Protein AF-A0A821GGR5-F1 (afdb_monomer)

Foldseek 3Di:
DDDDDDDDDDDDDDDDDDDPPPPPVPPQAEDEPDDPVNQVPWDKDLDDDPVCQVQWDWHQYNNGTITTGNDDDDDD

pLDDT: mean 72.62, std 16.88, range [41.75, 94.94]

Radius of gyration: 26.73 Å; Cα contacts (8 Å, |Δi|>4): 61; chains: 1; bounding box: 60×71×33 Å

Organism: NCBI:txid392032

Structure (mmCIF, N/CA/C/O backbone):
data_AF-A0A821GGR5-F1
#
_entry.id   AF-A0A821GGR5-F1
#
loop_
_atom_site.group_PDB
_atom_site.id
_atom_site.type_symbol
_atom_site.label_atom_id
_atom_site.label_alt_id
_atom_site.label_comp_id
_atom_site.label_asym_id
_atom_site.label_entity_id
_atom_site.label_seq_id
_atom_site.pdbx_PDB_ins_code
_atom_site.Cartn_x
_atom_site.Cartn_y
_atom_site.Cartn_z
_atom_site.occupancy
_atom_site.B_iso_or_equiv
_atom_site.auth_seq_id
_atom_site.auth_comp_id
_atom_site.auth_asym_id
_atom_site.auth_atom_id
_atom_site.pdbx_PDB_model_num
ATOM 1 N N . SER A 1 1 ? 43.080 65.244 -16.528 1.00 41.75 1 SER A N 1
ATOM 2 C CA . SER A 1 1 ? 42.960 63.887 -17.071 1.00 41.75 1 SER A CA 1
ATOM 3 C C . SER A 1 1 ? 43.630 62.946 -16.089 1.00 41.75 1 SER A C 1
ATOM 5 O O . SER A 1 1 ? 44.734 62.491 -16.346 1.00 41.75 1 SER A O 1
ATOM 7 N N . ASP A 1 2 ? 43.197 62.917 -14.834 1.00 51.78 2 ASP A N 1
ATOM 8 C CA . ASP A 1 2 ? 41.904 62.470 -14.273 1.00 51.78 2 ASP A CA 1
ATOM 9 C C . ASP A 1 2 ? 42.153 61.117 -13.610 1.00 51.78 2 ASP A C 1
ATOM 11 O O . ASP A 1 2 ? 42.359 60.104 -14.277 1.00 51.78 2 ASP A O 1
ATOM 15 N N . ASP A 1 3 ? 42.240 61.186 -12.283 1.00 56.75 3 ASP A N 1
ATOM 16 C CA . ASP A 1 3 ? 42.006 60.112 -11.329 1.00 56.75 3 ASP A CA 1
ATOM 17 C C . ASP A 1 3 ? 40.772 59.291 -11.700 1.00 56.75 3 ASP A C 1
ATOM 19 O O . ASP A 1 3 ? 39.740 59.899 -11.932 1.00 56.75 3 ASP A O 1
ATOM 23 N N . GLU A 1 4 ? 40.841 57.958 -11.618 1.00 59.38 4 GLU A N 1
ATOM 24 C CA . GLU A 1 4 ? 39.741 57.136 -11.084 1.00 59.38 4 GLU A CA 1
ATOM 25 C C . GLU A 1 4 ? 40.307 55.842 -10.464 1.00 59.38 4 GLU A C 1
ATOM 27 O O . GLU A 1 4 ? 40.759 54.922 -11.149 1.00 59.38 4 GLU A O 1
ATOM 32 N N . GLN A 1 5 ? 40.297 55.782 -9.128 1.00 55.06 5 GLN A N 1
ATOM 33 C CA . GLN A 1 5 ? 40.354 54.538 -8.359 1.00 55.06 5 GLN A CA 1
ATOM 34 C C . GLN A 1 5 ? 39.023 53.797 -8.533 1.00 55.06 5 GLN A C 1
ATOM 36 O O . GLN A 1 5 ? 37.964 54.387 -8.343 1.00 55.06 5 GLN A O 1
ATOM 41 N N . SER A 1 6 ? 39.064 52.493 -8.812 1.00 56.31 6 SER A N 1
ATOM 42 C CA . SER A 1 6 ? 37.883 51.631 -8.720 1.00 56.31 6 SER A CA 1
ATOM 43 C C . SER A 1 6 ? 38.208 50.411 -7.863 1.00 56.31 6 SER A C 1
ATOM 45 O O . SER A 1 6 ? 38.939 49.511 -8.273 1.00 56.31 6 SER A O 1
ATOM 47 N N . SER A 1 7 ? 37.704 50.446 -6.631 1.00 58.66 7 SER A N 1
ATOM 48 C CA . SER A 1 7 ? 37.639 49.341 -5.680 1.00 58.66 7 SER A CA 1
ATOM 49 C C . SER A 1 7 ? 36.423 48.473 -6.004 1.00 58.66 7 SER A C 1
ATOM 51 O O . SER A 1 7 ? 35.288 48.938 -5.886 1.00 58.66 7 SER A O 1
ATOM 53 N N . TYR A 1 8 ? 36.642 47.217 -6.380 1.00 68.19 8 TYR A N 1
ATOM 54 C CA . TYR A 1 8 ? 35.582 46.209 -6.449 1.00 68.19 8 TYR A CA 1
ATOM 55 C C . TYR A 1 8 ? 35.690 45.304 -5.222 1.00 68.19 8 TYR A C 1
ATOM 57 O O . TYR A 1 8 ? 36.331 44.256 -5.252 1.00 68.19 8 TYR A O 1
ATOM 65 N N . ASP A 1 9 ? 35.054 45.739 -4.137 1.00 55.75 9 ASP A N 1
ATOM 66 C CA . ASP A 1 9 ? 34.567 44.840 -3.098 1.00 55.75 9 ASP A CA 1
ATOM 67 C C . ASP A 1 9 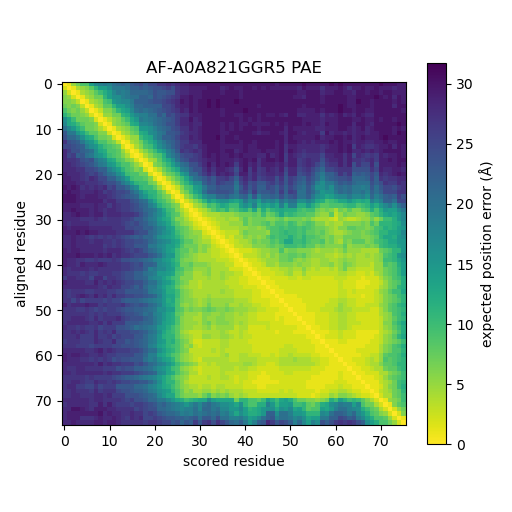? 33.251 44.231 -3.593 1.00 55.75 9 ASP A C 1
ATOM 69 O O . ASP A 1 9 ? 32.261 44.933 -3.800 1.00 55.75 9 ASP A O 1
ATOM 73 N N . ALA A 1 10 ? 33.249 42.917 -3.795 1.00 62.22 10 ALA A N 1
ATOM 74 C CA . ALA A 1 10 ? 32.035 42.133 -3.965 1.00 62.22 10 ALA A CA 1
ATOM 75 C C . ALA A 1 10 ? 32.069 40.962 -2.980 1.00 62.22 10 ALA A C 1
ATOM 77 O O . ALA A 1 10 ? 32.425 39.833 -3.312 1.00 62.22 10 ALA A O 1
ATOM 78 N N . ASP A 1 11 ? 31.709 41.284 -1.740 1.00 61.31 11 ASP A N 1
ATOM 79 C CA . ASP A 1 11 ? 31.116 40.353 -0.790 1.00 61.31 11 ASP A CA 1
ATOM 80 C C . ASP A 1 11 ? 29.708 39.985 -1.280 1.00 61.31 11 ASP A C 1
ATOM 82 O O . ASP A 1 11 ? 28.789 40.803 -1.226 1.00 61.31 11 ASP A O 1
ATOM 86 N N . TYR A 1 12 ? 29.534 38.758 -1.773 1.00 60.75 12 TYR A N 1
ATOM 87 C CA . TYR A 1 12 ? 28.267 38.059 -1.601 1.00 60.75 12 TYR A CA 1
ATOM 88 C C . TYR A 1 12 ? 28.463 36.545 -1.667 1.00 60.75 12 TYR A C 1
ATOM 90 O O . TYR A 1 12 ? 28.633 35.951 -2.728 1.00 60.75 12 TYR A O 1
ATOM 98 N N . GLY A 1 13 ? 28.321 35.923 -0.501 1.00 52.44 13 GLY A N 1
ATOM 99 C CA . GLY A 1 13 ? 27.280 34.910 -0.389 1.00 52.44 13 GLY A CA 1
ATOM 100 C C . GLY A 1 13 ? 27.690 33.475 -0.690 1.00 52.44 13 GLY A C 1
ATOM 101 O O . GLY A 1 13 ? 27.434 32.949 -1.762 1.00 52.44 13 GLY A O 1
ATOM 102 N N . SER A 1 14 ? 28.135 32.820 0.380 1.00 54.41 14 SER A N 1
ATOM 103 C CA . SER A 1 14 ? 27.588 31.538 0.833 1.00 54.41 14 SER A CA 1
ATOM 104 C C . SER A 1 14 ? 27.763 30.320 -0.083 1.00 54.41 14 SER A C 1
ATOM 106 O O . SER A 1 14 ? 26.998 30.046 -1.003 1.00 54.41 14 SER A O 1
ATOM 108 N N . THR A 1 15 ? 28.742 29.505 0.299 1.00 54.91 15 THR A N 1
ATOM 109 C CA . THR A 1 15 ? 28.779 28.059 0.098 1.00 54.91 15 THR A CA 1
ATOM 110 C C . THR A 1 15 ? 27.395 27.448 0.358 1.00 54.91 15 THR A C 1
ATOM 112 O O . THR A 1 15 ? 26.980 27.333 1.509 1.00 54.91 15 THR A O 1
ATOM 115 N N . LEU A 1 16 ? 26.693 27.021 -0.689 1.00 61.50 16 LEU A N 1
ATOM 116 C CA . LEU A 1 16 ? 25.581 26.081 -0.557 1.00 61.50 16 LEU A CA 1
ATOM 117 C C . LEU A 1 16 ? 26.116 24.667 -0.811 1.00 61.50 16 LEU A C 1
ATOM 119 O O . LEU A 1 16 ? 26.324 24.296 -1.967 1.00 61.50 16 LEU A O 1
ATOM 123 N N . PRO A 1 17 ? 26.368 23.857 0.231 1.00 60.66 17 PRO A N 1
ATOM 124 C CA . PRO A 1 17 ? 26.306 22.419 0.104 1.00 60.66 17 PRO A CA 1
ATOM 125 C C . PRO A 1 17 ? 24.858 21.976 0.341 1.00 60.66 17 PRO A C 1
ATOM 127 O O . PRO A 1 17 ? 24.206 22.413 1.290 1.00 60.66 17 PRO A O 1
ATOM 130 N N . GLY A 1 18 ? 24.384 21.053 -0.481 1.00 42.72 18 GLY A N 1
ATOM 131 C CA . GLY A 1 18 ? 23.123 20.358 -0.249 1.00 42.72 18 GLY A CA 1
ATOM 132 C C . GLY A 1 18 ? 22.031 20.798 -1.218 1.00 42.72 18 GLY A C 1
ATOM 133 O O . GLY A 1 18 ? 21.913 21.960 -1.576 1.00 42.72 18 GLY A O 1
ATOM 134 N N . SER A 1 19 ? 21.196 19.906 -1.708 1.00 48.19 19 SER A N 1
ATOM 135 C CA . SER A 1 19 ? 21.077 18.477 -1.469 1.00 48.19 19 SER A CA 1
ATOM 136 C C . SER A 1 19 ? 20.427 17.923 -2.718 1.00 48.19 19 SER A C 1
ATOM 138 O O . SER A 1 19 ? 19.536 18.568 -3.273 1.00 48.19 19 SER A O 1
ATOM 140 N N . ASP A 1 20 ? 20.840 16.724 -3.105 1.00 51.97 20 ASP A N 1
ATOM 141 C CA . ASP A 1 20 ? 20.004 15.793 -3.846 1.00 51.97 20 ASP A CA 1
ATOM 142 C C . ASP A 1 20 ? 18.661 15.664 -3.110 1.00 51.97 20 ASP A C 1
ATOM 144 O O . ASP A 1 20 ? 18.514 14.891 -2.168 1.00 51.97 20 ASP A O 1
ATOM 148 N N . ASN A 1 21 ? 17.695 16.494 -3.479 1.00 45.41 21 ASN A N 1
ATOM 149 C CA . ASN A 1 21 ? 16.294 16.187 -3.278 1.00 45.41 21 ASN A CA 1
ATOM 150 C C . ASN A 1 21 ? 15.806 15.755 -4.649 1.00 45.41 21 ASN A C 1
ATOM 152 O O . ASN A 1 21 ? 15.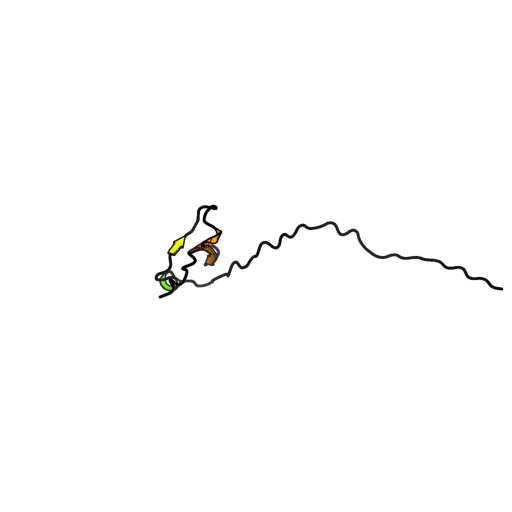213 16.534 -5.393 1.00 45.41 21 ASN A O 1
ATOM 156 N N . ASP A 1 22 ? 16.098 14.494 -4.975 1.00 50.84 22 ASP A N 1
ATOM 157 C CA . ASP A 1 22 ? 15.126 13.705 -5.712 1.00 50.84 22 AS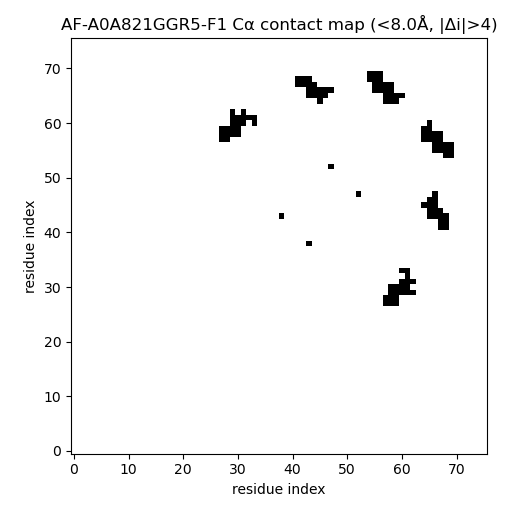P A CA 1
ATOM 158 C C . ASP A 1 22 ? 13.796 13.936 -4.994 1.00 50.84 22 ASP A C 1
ATOM 160 O O . ASP A 1 22 ? 13.635 13.571 -3.827 1.00 50.84 22 ASP A O 1
ATOM 164 N N . GLU A 1 23 ? 12.900 14.666 -5.648 1.00 47.91 23 GLU A N 1
ATOM 165 C CA . GLU A 1 23 ? 11.531 14.865 -5.206 1.00 47.91 23 GLU A CA 1
ATOM 166 C C . GLU A 1 23 ? 10.874 13.481 -5.144 1.00 47.91 23 GLU A C 1
ATOM 168 O O . GLU A 1 23 ? 10.259 13.002 -6.096 1.00 47.91 23 GLU A O 1
ATOM 173 N N . ASP A 1 24 ? 11.062 12.794 -4.017 1.00 50.59 24 ASP A N 1
ATOM 174 C CA . ASP A 1 24 ? 10.263 11.653 -3.615 1.00 50.59 24 ASP A CA 1
ATOM 175 C C . ASP A 1 24 ? 8.845 12.214 -3.532 1.00 50.59 24 ASP A C 1
ATOM 177 O O . ASP A 1 24 ? 8.526 13.001 -2.636 1.00 50.59 24 ASP A O 1
ATOM 181 N N . ILE A 1 25 ? 8.049 11.931 -4.566 1.00 49.12 25 ILE A N 1
ATOM 182 C CA . ILE A 1 25 ? 6.659 12.353 -4.711 1.00 49.12 25 ILE A CA 1
ATOM 183 C C . ILE A 1 25 ? 5.911 11.848 -3.475 1.00 49.12 25 ILE A C 1
ATOM 185 O O . ILE A 1 25 ? 5.378 10.739 -3.423 1.00 49.12 25 ILE A O 1
ATOM 189 N N . SER A 1 26 ? 5.904 12.682 -2.442 1.00 50.66 26 SER A N 1
ATOM 190 C CA . SER A 1 26 ? 5.221 12.478 -1.178 1.00 50.66 26 SER A CA 1
ATOM 191 C C . SER A 1 26 ? 3.743 12.840 -1.347 1.00 50.66 26 SER A C 1
ATOM 193 O O . SER A 1 26 ? 3.177 13.572 -0.541 1.00 50.66 26 SER A O 1
ATOM 195 N N . ASP A 1 27 ? 3.081 12.287 -2.364 1.00 57.12 27 ASP A N 1
ATOM 196 C CA . ASP A 1 27 ? 1.614 12.268 -2.464 1.00 57.12 27 ASP A CA 1
ATOM 197 C C . ASP A 1 27 ? 1.052 11.103 -1.632 1.00 57.12 27 ASP A C 1
ATOM 199 O O . ASP A 1 27 ? 0.231 10.297 -2.073 1.00 57.12 27 ASP A O 1
ATOM 203 N N . SER A 1 28 ? 1.538 10.953 -0.397 1.00 60.59 28 SER A N 1
ATOM 204 C CA . SER A 1 28 ? 0.960 9.996 0.543 1.00 60.59 28 SER A CA 1
ATOM 205 C C . SER A 1 28 ? -0.245 10.671 1.188 1.00 60.59 28 SER A C 1
ATOM 207 O O . SER A 1 28 ? -0.124 11.288 2.248 1.00 60.59 28 SER A O 1
ATOM 209 N N . GLU A 1 29 ? -1.407 10.585 0.536 1.00 71.62 29 GLU A N 1
ATOM 210 C CA . GLU A 1 29 ? -2.647 11.122 1.098 1.00 71.62 29 GLU A CA 1
ATOM 211 C C . GLU A 1 29 ? -2.892 10.516 2.487 1.00 71.62 29 GLU A C 1
ATOM 213 O O . GLU A 1 29 ? -2.933 9.292 2.675 1.00 71.62 29 GLU A O 1
ATOM 218 N N . CYS A 1 30 ? -2.997 11.395 3.485 1.00 78.06 30 CYS A N 1
ATOM 219 C CA . CYS A 1 30 ? -3.186 11.017 4.876 1.00 78.06 30 CYS A CA 1
ATOM 220 C C . CYS A 1 30 ? -4.676 11.042 5.207 1.00 78.06 30 CYS A C 1
ATOM 222 O O . CYS A 1 30 ? -5.286 12.101 5.361 1.00 78.06 30 CYS A O 1
ATOM 224 N N . LEU A 1 31 ? -5.262 9.856 5.323 1.00 80.69 31 LEU A N 1
ATOM 225 C CA . LEU A 1 31 ? -6.668 9.676 5.640 1.00 80.69 31 LEU A CA 1
ATOM 226 C C . LEU A 1 31 ? -6.815 9.376 7.140 1.00 80.69 31 LEU A C 1
ATOM 228 O O . LEU A 1 31 ? -6.339 8.354 7.650 1.00 80.69 31 LEU A O 1
ATOM 232 N N . SER A 1 32 ? -7.491 10.279 7.853 1.00 79.31 32 SER A N 1
ATOM 233 C CA . SER A 1 32 ? -7.811 10.147 9.280 1.00 79.31 32 SER A CA 1
ATOM 234 C C . SER A 1 32 ? -9.265 9.711 9.493 1.00 79.31 32 SER A C 1
ATOM 236 O O . SER A 1 32 ? -10.121 9.933 8.639 1.00 79.31 32 SER A O 1
ATOM 238 N N . ASN A 1 33 ? -9.546 9.074 10.636 1.00 78.88 33 ASN A N 1
ATOM 239 C CA . ASN A 1 33 ? -10.881 8.582 11.019 1.00 78.88 33 ASN A CA 1
ATOM 240 C C . ASN A 1 33 ? -11.486 7.578 10.028 1.00 78.88 33 ASN A C 1
ATOM 242 O O . ASN A 1 33 ? -12.702 7.516 9.830 1.00 78.88 33 ASN A O 1
ATOM 246 N N . VAL A 1 34 ? -10.628 6.775 9.401 1.00 82.06 34 VAL A N 1
ATOM 247 C CA . VAL A 1 34 ? -11.057 5.848 8.362 1.00 82.06 34 VAL A CA 1
ATOM 248 C C . VAL A 1 34 ? -11.525 4.522 8.940 1.00 82.06 34 VAL A C 1
ATOM 250 O O . VAL A 1 34 ? -10.859 3.877 9.752 1.00 82.06 34 VAL A O 1
ATOM 253 N N . ASN A 1 35 ? -12.700 4.160 8.450 1.00 78.56 35 ASN A N 1
ATOM 254 C CA . ASN A 1 35 ? -13.460 2.941 8.589 1.00 78.56 35 ASN A CA 1
ATOM 255 C C . ASN A 1 35 ? -12.993 1.692 7.821 1.00 78.56 35 ASN A C 1
ATOM 257 O O . ASN A 1 35 ? -12.621 1.841 6.660 1.00 78.56 35 ASN A O 1
ATOM 261 N N . ASN A 1 36 ? -13.222 0.462 8.303 1.00 70.62 36 ASN A N 1
ATOM 262 C CA . ASN A 1 36 ? -13.259 -0.700 7.392 1.00 70.62 36 ASN A CA 1
ATOM 263 C C . ASN A 1 36 ? -14.361 -0.555 6.320 1.00 70.62 36 ASN A C 1
ATOM 265 O O . ASN A 1 36 ? -14.225 -1.079 5.215 1.00 70.62 36 ASN A O 1
ATOM 269 N N . SER A 1 37 ? -15.444 0.178 6.608 1.00 81.31 37 SER A N 1
ATOM 270 C CA . SER A 1 37 ? -16.504 0.452 5.635 1.00 81.31 37 SER A CA 1
ATOM 271 C C . SER A 1 37 ? -16.093 1.455 4.559 1.00 81.31 37 SER A C 1
ATOM 273 O O . SER A 1 37 ? -16.677 1.433 3.479 1.00 81.31 37 SER A O 1
ATOM 275 N N . THR A 1 38 ? -15.110 2.323 4.827 1.00 80.19 38 THR A N 1
ATOM 276 C CA . THR A 1 38 ? -14.666 3.374 3.894 1.00 80.19 38 THR A CA 1
ATOM 277 C C . THR A 1 38 ? -14.098 2.788 2.606 1.00 80.19 38 THR A C 1
ATOM 279 O O . THR A 1 38 ? -14.251 3.373 1.542 1.00 80.19 38 THR A O 1
ATOM 282 N N . P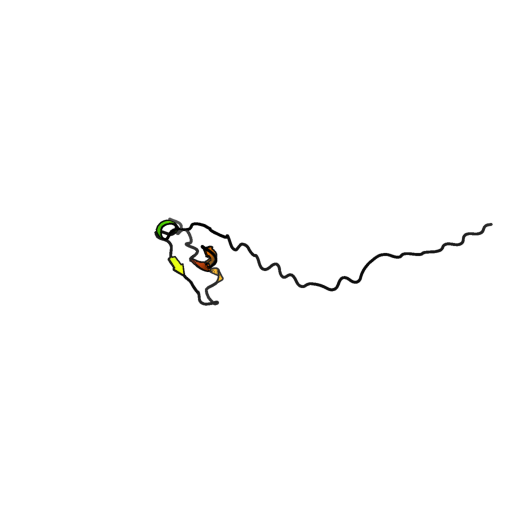HE A 1 39 ? -13.511 1.596 2.686 1.00 81.50 39 PHE A N 1
ATOM 283 C CA . PHE A 1 39 ? -12.897 0.911 1.551 1.00 81.50 39 PHE A CA 1
ATOM 284 C C . PHE A 1 39 ? -13.672 -0.334 1.121 1.00 81.50 39 PHE A C 1
ATOM 286 O O . PHE A 1 39 ? -13.107 -1.272 0.552 1.00 81.50 39 PHE A O 1
ATOM 293 N N . ARG A 1 40 ? -14.976 -0.387 1.412 1.00 81.69 40 ARG A N 1
ATOM 294 C CA . ARG A 1 40 ? -15.804 -1.538 1.052 1.00 81.69 40 ARG A CA 1
ATOM 295 C C . ARG A 1 40 ? -15.758 -1.765 -0.465 1.00 81.69 40 ARG A C 1
ATOM 297 O O . ARG A 1 40 ? -16.119 -0.891 -1.240 1.00 81.69 40 ARG A O 1
ATOM 304 N N . GLY A 1 41 ? -15.343 -2.964 -0.875 1.00 81.19 41 GLY A N 1
ATOM 305 C CA . GLY A 1 41 ? -15.190 -3.335 -2.289 1.00 81.19 41 GLY A CA 1
ATOM 306 C C . GLY A 1 41 ? -13.805 -3.047 -2.877 1.00 81.19 41 GLY A C 1
ATOM 307 O O . GLY A 1 41 ? -13.518 -3.490 -3.988 1.00 81.19 41 GLY A O 1
ATOM 308 N N . MET A 1 42 ? -12.920 -2.383 -2.130 1.00 83.75 42 MET A N 1
ATOM 309 C CA . MET A 1 42 ? -11.529 -2.156 -2.516 1.00 83.75 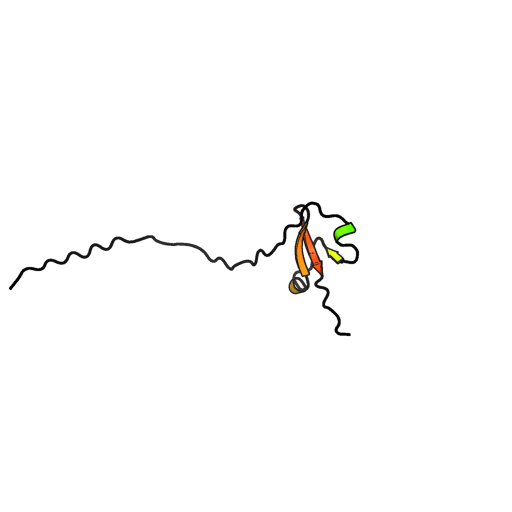42 MET A CA 1
ATOM 310 C C . MET A 1 42 ? -10.612 -3.204 -1.882 1.00 83.75 42 MET A C 1
ATOM 312 O O . MET A 1 42 ? -10.869 -3.709 -0.789 1.00 83.75 42 MET A O 1
ATOM 316 N N . ARG A 1 43 ? -9.514 -3.530 -2.570 1.00 85.38 43 ARG A N 1
ATOM 317 C CA . ARG A 1 43 ? -8.454 -4.384 -2.020 1.00 85.38 43 ARG A CA 1
ATOM 318 C C . ARG A 1 43 ? -7.343 -3.509 -1.456 1.00 85.38 43 ARG A C 1
ATOM 320 O O . ARG A 1 43 ? -6.735 -2.738 -2.200 1.00 85.38 43 ARG A O 1
ATOM 327 N N . ILE A 1 44 ? -7.105 -3.657 -0.156 1.00 87.75 44 ILE A N 1
ATOM 328 C CA . ILE A 1 44 ? -6.093 -2.924 0.601 1.00 87.75 44 ILE A CA 1
ATOM 329 C C . ILE A 1 44 ? -5.115 -3.906 1.215 1.00 87.75 44 ILE A C 1
ATOM 331 O O . ILE A 1 44 ? -5.518 -4.943 1.739 1.00 87.75 44 ILE A O 1
ATOM 335 N N . TYR A 1 45 ? -3.837 -3.552 1.151 1.00 90.50 45 TYR A N 1
ATOM 336 C CA . TYR A 1 45 ? -2.745 -4.385 1.625 1.00 90.50 45 TYR A CA 1
ATOM 337 C C . TYR A 1 45 ? -1.824 -3.601 2.558 1.00 90.50 45 TYR A C 1
ATOM 339 O O . TYR A 1 45 ? -1.599 -2.409 2.356 1.00 90.50 45 TYR A O 1
ATOM 347 N N . ASP A 1 46 ? -1.252 -4.286 3.547 1.00 92.12 46 ASP A N 1
ATOM 348 C CA . ASP A 1 46 ? -0.230 -3.723 4.443 1.00 92.12 46 ASP A CA 1
ATOM 349 C C . ASP A 1 46 ? 1.155 -3.680 3.785 1.00 92.12 46 ASP A C 1
ATOM 351 O O . ASP A 1 46 ? 2.009 -2.872 4.138 1.00 92.12 46 ASP A O 1
ATOM 355 N N . SER A 1 47 ? 1.385 -4.562 2.812 1.00 93.56 47 SER A N 1
ATOM 356 C CA . SER A 1 47 ? 2.626 -4.654 2.050 1.00 93.56 47 SER A CA 1
ATOM 357 C C . SER A 1 47 ? 2.358 -5.202 0.653 1.00 93.56 47 SER A C 1
ATOM 359 O O . SER A 1 47 ? 1.388 -5.926 0.423 1.00 93.56 47 SER A O 1
ATOM 361 N N . ILE A 1 48 ? 3.235 -4.857 -0.285 1.00 93.81 48 ILE A N 1
ATOM 362 C CA . ILE A 1 48 ? 3.200 -5.331 -1.667 1.00 93.81 48 ILE A CA 1
ATOM 363 C C . ILE A 1 48 ? 4.611 -5.694 -2.116 1.00 93.81 48 ILE A C 1
ATOM 365 O O . ILE A 1 48 ? 5.602 -5.223 -1.558 1.00 93.81 48 ILE A O 1
ATOM 369 N N . LYS A 1 49 ? 4.714 -6.531 -3.150 1.00 94.12 49 LYS A N 1
ATOM 370 C CA . LYS A 1 49 ? 6.011 -6.821 -3.766 1.00 94.12 49 LYS A CA 1
ATOM 371 C C . LYS A 1 49 ? 6.511 -5.569 -4.503 1.00 94.12 49 LYS A C 1
ATOM 373 O O . LYS A 1 49 ? 5.715 -4.964 -5.223 1.00 94.12 49 LYS A 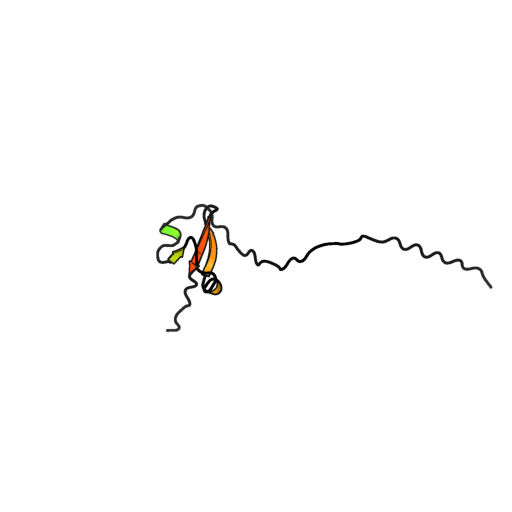O 1
ATOM 378 N N . PRO A 1 50 ? 7.810 -5.221 -4.422 1.00 92.81 50 PRO A N 1
ATOM 379 C CA . PRO A 1 50 ? 8.355 -4.060 -5.133 1.00 92.81 50 PRO A CA 1
ATOM 380 C C . PRO A 1 50 ? 8.090 -4.100 -6.644 1.00 92.81 50 PRO A C 1
ATOM 382 O O . PRO A 1 50 ? 7.798 -3.078 -7.253 1.00 92.81 50 PRO A O 1
ATOM 385 N N . SER A 1 51 ? 8.088 -5.300 -7.236 1.00 94.94 51 SER A N 1
ATOM 386 C CA . SER A 1 51 ? 7.842 -5.512 -8.667 1.00 94.94 51 SER A CA 1
ATOM 387 C C . SER A 1 51 ? 6.464 -5.056 -9.157 1.00 94.94 51 SER A C 1
ATOM 389 O O . SER A 1 51 ? 6.278 -4.881 -10.358 1.00 94.94 51 SER A O 1
ATOM 391 N N . VAL A 1 52 ? 5.496 -4.869 -8.257 1.00 90.00 52 VAL A N 1
ATOM 392 C CA . VAL A 1 52 ? 4.138 -4.420 -8.597 1.00 90.00 52 VAL A CA 1
ATOM 393 C C . VAL A 1 52 ? 3.805 -3.053 -8.004 1.00 90.00 52 VAL A C 1
ATOM 395 O O . VAL A 1 52 ? 2.656 -2.639 -8.087 1.00 90.00 52 VAL A O 1
ATOM 398 N N . ALA A 1 53 ? 4.776 -2.329 -7.432 1.00 90.19 53 ALA A N 1
ATOM 399 C CA . ALA A 1 53 ? 4.542 -1.062 -6.729 1.00 90.19 53 ALA A CA 1
ATOM 400 C C . ALA A 1 53 ? 3.777 -0.026 -7.569 1.00 90.19 53 ALA A C 1
ATOM 402 O O . ALA A 1 53 ? 2.835 0.598 -7.086 1.00 90.19 53 ALA A O 1
ATOM 403 N N . GLN A 1 54 ? 4.102 0.073 -8.859 1.00 89.38 54 GLN A N 1
ATOM 404 C CA . GLN A 1 54 ? 3.445 0.976 -9.808 1.00 89.38 54 GLN A CA 1
ATOM 405 C C . GLN A 1 54 ? 1.937 0.727 -9.987 1.00 89.38 54 GLN A C 1
ATOM 407 O O . GLN A 1 54 ? 1.212 1.635 -10.395 1.00 89.38 54 GLN A O 1
ATOM 412 N N . SER A 1 55 ? 1.446 -0.472 -9.665 1.00 90.12 55 SER A N 1
ATOM 413 C CA . SER A 1 55 ? 0.029 -0.846 -9.751 1.00 90.12 55 SER A CA 1
ATOM 414 C C . SER A 1 55 ? -0.775 -0.465 -8.504 1.00 90.12 55 SER A C 1
ATOM 416 O O . SER A 1 55 ? -1.966 -0.764 -8.442 1.00 90.12 55 SER A O 1
ATOM 418 N N . TYR A 1 56 ? -0.156 0.181 -7.511 1.00 91.12 56 TYR A N 1
ATOM 419 C CA . TYR A 1 56 ? -0.801 0.549 -6.252 1.00 91.12 56 TYR A CA 1
ATOM 420 C C . TYR A 1 56 ? -0.634 2.036 -5.939 1.00 91.12 56 TYR A C 1
ATOM 422 O O . TYR A 1 56 ? 0.359 2.659 -6.313 1.00 91.12 56 TYR A O 1
ATOM 430 N N . PHE A 1 57 ? -1.616 2.602 -5.245 1.00 89.75 57 PHE A N 1
ATOM 431 C CA . PHE A 1 57 ? -1.484 3.871 -4.538 1.00 89.75 57 PHE A CA 1
ATOM 432 C C . PHE A 1 57 ? -1.028 3.590 -3.109 1.00 89.75 57 PHE A C 1
ATOM 434 O O . PHE A 1 57 ? -1.627 2.755 -2.425 1.00 89.75 57 PHE A O 1
ATOM 441 N N . LYS A 1 58 ? 0.025 4.275 -2.663 1.00 91.56 58 LYS A N 1
ATOM 442 C CA . LYS A 1 58 ? 0.437 4.279 -1.259 1.00 91.56 58 LYS A CA 1
ATOM 443 C C . LYS A 1 58 ? -0.347 5.376 -0.548 1.00 91.56 58 LYS A C 1
ATOM 445 O O . LYS A 1 58 ? -0.325 6.518 -0.985 1.00 91.56 58 LYS A O 1
ATOM 450 N N . VAL A 1 59 ? -1.039 5.021 0.524 1.00 89.06 59 VAL A N 1
ATOM 451 C CA . VAL A 1 59 ? -1.807 5.964 1.347 1.00 89.06 59 VAL A CA 1
ATOM 452 C C . VAL A 1 59 ? -1.493 5.727 2.814 1.00 89.06 59 VAL A C 1
ATOM 454 O O . VAL A 1 59 ? -1.135 4.612 3.207 1.00 89.06 59 VAL A O 1
ATOM 457 N N . THR A 1 60 ? -1.678 6.749 3.639 1.00 91.38 60 THR A N 1
ATOM 458 C CA . THR A 1 60 ? -1.516 6.628 5.088 1.00 91.38 60 THR 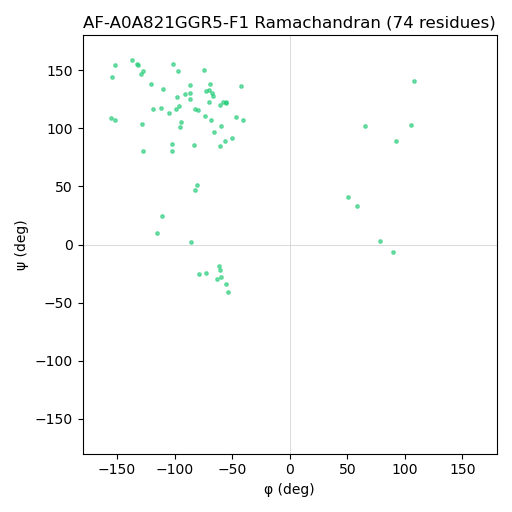A CA 1
ATOM 459 C C . THR A 1 60 ? -2.894 6.614 5.735 1.00 91.38 60 THR A C 1
ATOM 461 O O . THR A 1 60 ? -3.603 7.613 5.707 1.00 91.38 60 THR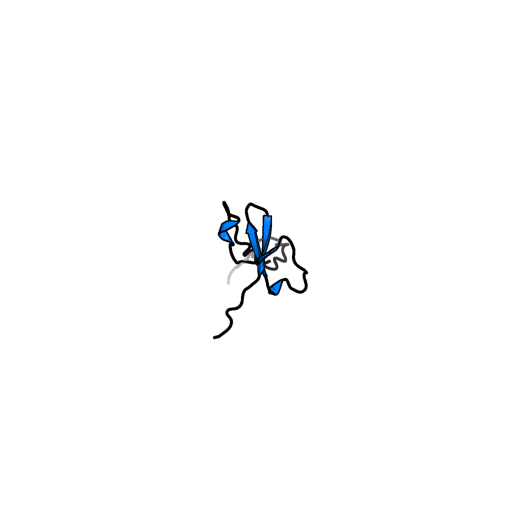 A O 1
ATOM 464 N N . VAL A 1 61 ? -3.287 5.489 6.331 1.00 88.00 61 VAL A N 1
ATOM 465 C CA . VAL A 1 61 ? -4.582 5.314 7.005 1.00 88.00 61 VAL A CA 1
ATOM 466 C C . VAL A 1 61 ? -4.351 5.164 8.498 1.00 88.00 61 VAL A C 1
ATOM 468 O O . VAL A 1 61 ? -3.711 4.203 8.925 1.00 88.00 61 VAL A O 1
ATOM 471 N N . ASN A 1 62 ? -4.874 6.096 9.301 1.00 86.88 62 ASN A N 1
ATOM 472 C CA . ASN A 1 62 ? -4.712 6.090 10.764 1.00 86.88 62 ASN A CA 1
ATOM 473 C C . ASN A 1 62 ? -3.234 5.920 11.198 1.00 86.88 62 ASN A C 1
ATOM 475 O O . ASN A 1 62 ? -2.920 5.157 12.110 1.00 86.88 62 ASN A O 1
ATOM 479 N N . GLY A 1 63 ? -2.314 6.590 10.492 1.00 87.38 63 GLY A N 1
ATOM 480 C CA . GLY A 1 63 ? -0.869 6.521 10.743 1.00 87.38 63 GLY A CA 1
ATOM 481 C C . GLY A 1 63 ? -0.161 5.271 10.204 1.00 87.38 63 GLY A C 1
ATOM 482 O O . GLY A 1 63 ? 1.039 5.121 10.414 1.00 87.38 63 GLY A O 1
ATOM 483 N N . GLN A 1 64 ? -0.862 4.378 9.501 1.00 89.75 64 GLN A N 1
ATOM 484 C CA . GLN A 1 64 ? -0.276 3.185 8.890 1.00 89.75 64 GLN A CA 1
ATOM 485 C C . GLN A 1 64 ? -0.252 3.291 7.368 1.00 89.75 64 GLN A C 1
ATOM 487 O O . GLN A 1 64 ? -1.266 3.603 6.748 1.00 89.75 64 GLN A O 1
ATOM 492 N N . ASN A 1 65 ? 0.884 2.953 6.759 1.00 92.25 65 ASN A N 1
ATOM 493 C CA . ASN A 1 65 ? 0.974 2.838 5.307 1.00 92.25 65 ASN A CA 1
ATOM 494 C C . ASN A 1 65 ? 0.130 1.659 4.823 1.00 92.25 65 ASN A C 1
ATOM 496 O O . ASN A 1 65 ? 0.249 0.544 5.336 1.00 92.25 65 ASN A O 1
ATOM 500 N N . LYS A 1 66 ? -0.698 1.916 3.818 1.00 91.56 66 LYS A N 1
ATOM 501 C CA . LYS A 1 66 ? -1.534 0.937 3.133 1.00 91.56 66 LYS A CA 1
ATOM 502 C C . LYS A 1 66 ? -1.370 1.098 1.627 1.00 91.56 66 LYS A C 1
ATOM 504 O O . LYS A 1 66 ? -1.060 2.181 1.132 1.00 91.56 66 LYS A O 1
ATOM 509 N N . TYR A 1 67 ? -1.614 0.018 0.900 1.00 91.88 67 TYR A N 1
ATOM 510 C CA . TYR A 1 67 ? -1.506 -0.024 -0.553 1.00 91.88 67 TYR A CA 1
ATOM 511 C C . TYR A 1 67 ? -2.861 -0.367 -1.165 1.00 91.88 67 TYR A C 1
ATOM 513 O O . TYR A 1 67 ? -3.394 -1.455 -0.934 1.00 91.88 67 TYR A O 1
ATOM 521 N N . LEU A 1 68 ? -3.415 0.559 -1.946 1.00 90.00 68 LEU A N 1
ATOM 522 C CA . LEU A 1 68 ? -4.678 0.394 -2.669 1.00 90.00 68 LEU A CA 1
ATOM 523 C C . LEU A 1 68 ? -4.379 0.000 -4.109 1.00 90.00 68 LEU A C 1
ATOM 525 O O . LEU A 1 68 ? -3.630 0.690 -4.795 1.00 90.00 68 LEU A O 1
ATOM 529 N N . HIS A 1 69 ? -4.971 -1.090 -4.590 1.00 88.94 69 HIS A N 1
ATOM 530 C CA . HIS A 1 69 ? -4.793 -1.496 -5.984 1.00 88.94 69 HIS A CA 1
ATOM 531 C C . HIS A 1 69 ? -5.434 -0.475 -6.935 1.00 88.94 69 HIS A C 1
ATOM 533 O O . HIS A 1 69 ? -6.622 -0.170 -6.799 1.00 88.94 69 HIS A O 1
ATOM 539 N N . LYS A 1 70 ? -4.678 0.006 -7.929 1.00 87.19 70 LYS A N 1
ATOM 540 C CA . LYS A 1 70 ? -5.191 0.857 -9.009 1.00 87.19 70 LYS A CA 1
ATOM 541 C C . LYS A 1 70 ? -6.162 0.022 -9.845 1.00 87.19 70 LYS A C 1
ATOM 543 O O . LYS A 1 70 ? -5.743 -0.772 -10.683 1.00 87.19 70 LYS A O 1
ATOM 548 N N . GLN A 1 71 ? -7.465 0.119 -9.588 1.00 75.50 71 GLN A N 1
ATOM 549 C CA . GLN A 1 71 ? -8.449 -0.474 -10.489 1.00 75.50 71 GLN A CA 1
ATOM 550 C C . GLN A 1 71 ? -8.517 0.395 -11.740 1.00 75.50 71 GLN A C 1
ATOM 552 O O . GLN A 1 71 ? -8.968 1.535 -11.692 1.00 75.50 71 GLN A O 1
ATOM 557 N N . THR A 1 72 ? -8.027 -0.129 -12.858 1.00 61.25 72 THR A N 1
ATOM 558 C CA . THR A 1 72 ? -8.240 0.503 -14.156 1.00 61.25 72 THR A CA 1
ATOM 559 C C . THR A 1 72 ? -9.695 0.295 -14.551 1.00 61.25 72 THR A C 1
ATOM 561 O O . THR A 1 72 ? -10.196 -0.830 -14.477 1.00 61.25 72 THR A O 1
ATOM 564 N N . ALA A 1 73 ? -10.374 1.356 -14.987 1.00 56.88 73 ALA A N 1
ATOM 565 C CA . ALA A 1 73 ? -11.651 1.205 -15.667 1.00 56.88 73 ALA A CA 1
ATOM 566 C C . ALA A 1 73 ? -11.444 0.259 -16.861 1.00 56.88 73 ALA A C 1
ATOM 568 O O . ALA A 1 73 ? -10.576 0.497 -17.7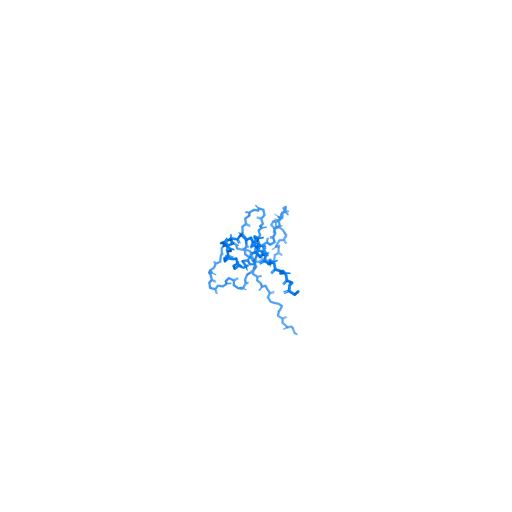03 1.00 56.88 73 ALA A O 1
ATOM 569 N N . CYS A 1 74 ? -12.193 -0.842 -16.912 1.00 54.56 74 CYS A N 1
ATOM 570 C CA . CYS A 1 74 ? -12.302 -1.603 -18.150 1.00 54.56 74 CYS A CA 1
ATOM 571 C C . CYS A 1 74 ? -13.129 -0.736 -19.100 1.00 54.56 74 CYS A C 1
ATOM 573 O O . CYS A 1 74 ? -14.231 -0.329 -18.734 1.00 54.56 74 CYS A O 1
ATOM 575 N N . TRP A 1 75 ? -12.587 -0.408 -20.274 1.00 55.81 75 TRP A N 1
ATOM 576 C CA . TRP A 1 75 ? -13.396 0.176 -21.340 1.00 55.81 75 TRP A CA 1
ATOM 577 C C . TRP A 1 75 ? -14.493 -0.840 -21.690 1.00 55.81 75 TRP A C 1
ATOM 579 O O . TRP A 1 75 ? -14.176 -1.990 -22.001 1.00 55.81 75 TRP A O 1
ATOM 589 N N . LEU A 1 76 ? -15.753 -0.429 -21.525 1.00 47.62 76 LEU A N 1
ATOM 590 C CA . LEU A 1 76 ? -16.949 -1.155 -21.964 1.00 47.62 76 LEU A CA 1
ATOM 591 C C . LEU A 1 76 ? -17.185 -0.916 -23.455 1.00 47.62 76 LEU A C 1
ATOM 593 O O . LEU A 1 76 ? -16.980 0.240 -23.891 1.00 47.62 76 LEU A O 1
#

Nearest PDB structures (foldseek):
  2vpm-assembly1_A  TM=5.212E-01  e=9.106E+00  Leishmania major

Mean predicted aligned error: 15.74 Å

Solvent-accessible surface area (backbone atoms only — not comparable to full-atom values): 5401 Å² total; per-residue (Å²): 141,77,90,80,90,82,85,84,85,78,90,75,81,78,92,79,81,83,71,95,67,75,77,72,82,78,72,54,55,73,43,71,92,74,49,83,72,76,47,68,94,60,63,73,35,82,73,78,60,78,94,53,48,89,53,39,45,59,32,27,50,74,91,37,67,33,35,37,60,64,79,73,82,76,87,127

Secondary structure (DSSP, 8-state):
-----------------------------EE-S--TTTTTT--EES---GGGGGGEEEEEETTEEEEEE--PPPP-

Sequence (76 aa):
SDDEQSSYDADYGSTLPGSDNDEDISDSECLSNVNNSTFRGMRIYDSIKPSVAQSYFKVTVNGQNKYLHKQTACWL